Protein AF-A0A7C3A4K3-F1 (afdb_monomer_lite)

Structure (mmCIF, N/CA/C/O backbone):
data_AF-A0A7C3A4K3-F1
#
_entry.id   AF-A0A7C3A4K3-F1
#
loop_
_atom_site.group_PDB
_atom_site.id
_atom_site.type_symbol
_atom_site.label_atom_id
_atom_site.label_alt_id
_atom_site.label_comp_id
_atom_site.label_asym_id
_atom_site.label_entity_id
_atom_site.label_seq_id
_atom_site.pdbx_PDB_ins_code
_atom_site.Cartn_x
_atom_site.Cartn_y
_atom_site.Cartn_z
_atom_site.occupancy
_atom_site.B_iso_or_equiv
_atom_site.auth_seq_id
_atom_site.auth_comp_id
_atom_site.auth_asym_id
_atom_site.auth_atom_id
_atom_site.pdbx_PDB_model_num
ATOM 1 N N . ARG A 1 1 ? 13.911 -16.343 -13.615 1.00 54.09 1 ARG A N 1
ATOM 2 C CA . ARG A 1 1 ? 13.447 -15.087 -14.259 1.00 54.09 1 ARG A CA 1
ATOM 3 C C . ARG A 1 1 ? 12.985 -14.154 -13.150 1.00 54.09 1 ARG A C 1
ATOM 5 O O . ARG A 1 1 ? 12.156 -14.581 -12.363 1.00 54.09 1 ARG A O 1
ATOM 12 N N . GLY A 1 2 ? 13.578 -12.966 -13.044 1.00 80.81 2 GLY A N 1
ATOM 13 C CA . GLY A 1 2 ? 13.246 -11.970 -12.023 1.00 80.81 2 GLY A CA 1
ATOM 14 C C . GLY A 1 2 ? 12.479 -10.788 -12.609 1.00 80.81 2 GLY A C 1
ATOM 15 O O . GLY A 1 2 ? 12.411 -10.621 -13.829 1.00 80.81 2 GLY A O 1
ATOM 16 N N . LEU A 1 3 ? 11.909 -9.981 -11.723 1.00 83.88 3 LEU A N 1
ATOM 17 C CA . LEU A 1 3 ? 11.347 -8.683 -12.071 1.00 83.88 3 LEU A CA 1
ATOM 18 C C . LEU A 1 3 ? 12.479 -7.723 -12.493 1.00 83.88 3 LEU A C 1
ATOM 20 O O . LEU A 1 3 ? 13.584 -7.788 -11.955 1.00 83.88 3 LEU A O 1
ATOM 24 N N . ASN A 1 4 ? 12.220 -6.843 -13.456 1.00 87.38 4 ASN A N 1
ATOM 25 C CA . ASN A 1 4 ? 13.144 -5.825 -13.956 1.00 87.38 4 ASN A CA 1
ATOM 26 C C . ASN A 1 4 ? 12.417 -4.481 -14.136 1.00 87.38 4 ASN A C 1
ATOM 28 O O . ASN A 1 4 ? 11.205 -4.392 -13.967 1.00 87.38 4 ASN A O 1
ATOM 32 N N . SER A 1 5 ? 13.142 -3.419 -14.485 1.00 83.19 5 SER A N 1
ATOM 33 C CA . SER A 1 5 ? 12.560 -2.077 -14.634 1.00 83.19 5 SER A CA 1
ATOM 34 C C . SER A 1 5 ? 11.439 -1.983 -15.675 1.00 83.19 5 SER A C 1
ATOM 36 O O . SER A 1 5 ? 10.596 -1.105 -15.546 1.00 83.19 5 SER A O 1
ATOM 38 N N . GLY A 1 6 ? 11.412 -2.869 -16.674 1.00 87.75 6 GLY A N 1
ATOM 39 C CA . GLY A 1 6 ? 10.381 -2.893 -17.711 1.00 87.75 6 GLY A CA 1
ATOM 40 C C . GLY A 1 6 ? 9.092 -3.612 -17.307 1.00 87.75 6 GLY A C 1
ATOM 41 O O . GLY A 1 6 ? 8.094 -3.476 -18.005 1.00 87.75 6 GLY A O 1
ATOM 42 N N . ASN A 1 7 ? 9.094 -4.380 -16.211 1.00 88.75 7 ASN A N 1
ATOM 43 C CA . ASN A 1 7 ? 7.905 -5.093 -15.724 1.00 88.75 7 ASN A CA 1
ATOM 44 C C . ASN A 1 7 ? 7.561 -4.817 -14.250 1.00 88.75 7 ASN A C 1
ATOM 46 O O . ASN A 1 7 ? 6.495 -5.222 -13.790 1.00 88.75 7 ASN A O 1
ATOM 50 N N . MET A 1 8 ? 8.431 -4.128 -13.508 1.00 88.19 8 MET A N 1
ATOM 51 C CA . MET A 1 8 ? 8.105 -3.612 -12.185 1.00 88.19 8 MET A CA 1
ATOM 52 C C . MET A 1 8 ? 7.353 -2.295 -12.308 1.00 88.19 8 MET A C 1
ATOM 54 O O . MET A 1 8 ? 7.848 -1.348 -12.917 1.00 88.19 8 MET A O 1
ATOM 58 N N . LEU A 1 9 ? 6.236 -2.206 -11.596 1.00 87.38 9 LEU A N 1
ATOM 59 C CA . LEU A 1 9 ? 5.470 -0.977 -11.446 1.00 87.38 9 LEU A CA 1
ATOM 60 C C . LEU A 1 9 ? 6.362 0.179 -10.963 1.00 87.38 9 LEU A C 1
ATOM 62 O O . LEU A 1 9 ? 7.167 0.005 -10.036 1.00 87.38 9 LEU A O 1
ATOM 66 N N . SER A 1 10 ? 6.238 1.359 -11.567 1.00 88.88 10 SER A N 1
ATOM 67 C CA . SER A 1 10 ? 6.946 2.543 -11.087 1.00 88.88 10 SER A CA 1
ATOM 68 C C . SER A 1 10 ? 6.287 3.108 -9.828 1.00 88.88 10 SER A C 1
ATOM 70 O O . SER A 1 10 ? 5.108 2.894 -9.561 1.00 88.88 10 SER A O 1
ATOM 72 N N . VAL A 1 11 ? 7.040 3.894 -9.053 1.00 85.25 11 VAL A N 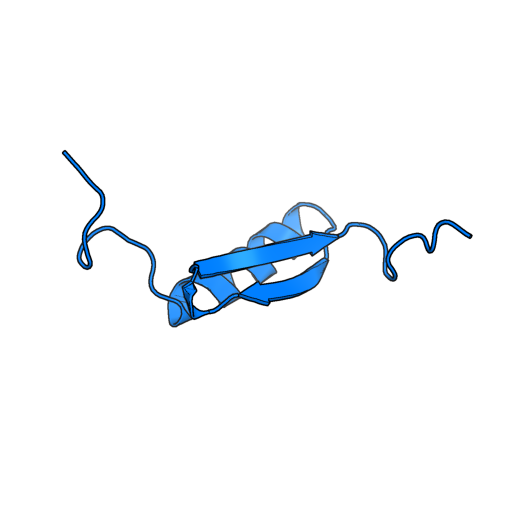1
ATOM 73 C CA . VAL A 1 11 ? 6.497 4.593 -7.872 1.00 85.25 11 VAL A CA 1
ATOM 74 C C . VAL A 1 11 ? 5.364 5.550 -8.266 1.00 85.25 11 VAL A C 1
ATOM 76 O O . VAL A 1 11 ? 4.403 5.706 -7.517 1.00 85.25 11 VAL A O 1
ATOM 79 N N . LYS A 1 12 ? 5.454 6.157 -9.458 1.00 88.56 12 LYS A N 1
ATOM 80 C CA . LYS A 1 12 ? 4.432 7.072 -9.987 1.00 88.56 12 LYS A CA 1
ATOM 81 C C . LYS A 1 12 ? 3.109 6.363 -10.278 1.00 88.56 12 LYS A C 1
ATOM 83 O O . LYS A 1 12 ? 2.063 6.981 -10.153 1.00 88.56 12 LYS A O 1
ATOM 88 N N . GLU A 1 13 ? 3.160 5.086 -10.642 1.00 92.19 13 GLU A N 1
ATOM 89 C CA . GLU A 1 13 ? 1.980 4.253 -10.901 1.00 92.19 13 GLU A CA 1
ATOM 90 C C . GLU A 1 13 ? 1.471 3.564 -9.627 1.00 92.19 13 GLU A C 1
ATOM 92 O O . GLU A 1 13 ? 0.274 3.318 -9.487 1.00 92.19 13 GLU A O 1
ATOM 97 N N . LEU A 1 14 ? 2.370 3.290 -8.677 1.00 93.31 14 LEU A N 1
ATOM 98 C CA . LEU A 1 14 ? 2.065 2.602 -7.424 1.00 93.31 14 LEU A CA 1
ATOM 99 C C . LEU A 1 14 ? 1.055 3.357 -6.558 1.00 93.31 14 LEU A C 1
ATOM 101 O O . LEU A 1 14 ? 0.124 2.741 -6.044 1.00 93.31 14 LEU A O 1
ATOM 105 N N . MET A 1 15 ? 1.238 4.668 -6.385 1.00 93.56 15 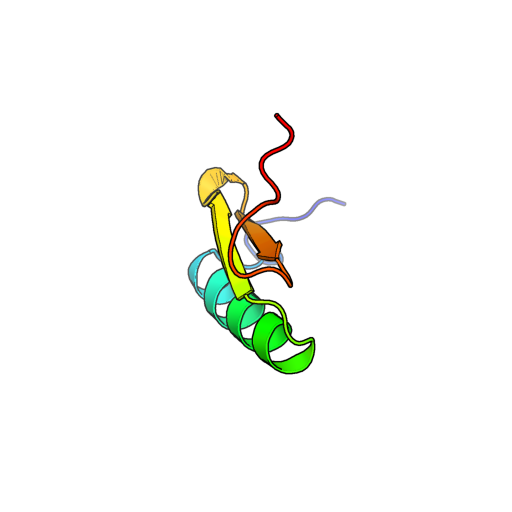MET A N 1
ATOM 106 C CA . MET A 1 15 ? 0.373 5.471 -5.515 1.00 93.56 15 MET A CA 1
ATOM 107 C C . MET A 1 15 ? -1.068 5.574 -6.046 1.00 93.56 15 MET A C 1
ATOM 109 O O . MET A 1 15 ? -1.971 5.184 -5.307 1.00 93.56 15 MET A O 1
ATOM 113 N N . PRO A 1 16 ? -1.312 5.962 -7.317 1.00 95.12 16 PRO A N 1
ATOM 114 C CA . PRO A 1 16 ? -2.665 5.975 -7.878 1.00 95.12 16 PRO A CA 1
ATOM 115 C C . PRO A 1 16 ? -3.347 4.604 -7.835 1.00 95.12 16 PRO A C 1
ATOM 117 O O . PRO A 1 16 ? -4.545 4.506 -7.573 1.00 95.12 16 PRO A O 1
ATOM 120 N N . PHE A 1 17 ? -2.587 3.527 -8.062 1.00 95.12 17 PHE A N 1
ATOM 121 C CA . PHE A 1 17 ? -3.107 2.168 -7.948 1.00 95.12 17 PHE A CA 1
ATOM 122 C C . PHE A 1 17 ? -3.549 1.846 -6.513 1.00 95.12 17 PHE A C 1
ATOM 124 O O . PHE A 1 17 ? -4.650 1.336 -6.304 1.00 95.12 17 PHE A O 1
ATOM 131 N N . ALA A 1 18 ? -2.709 2.162 -5.524 1.00 95.81 18 ALA A N 1
ATOM 132 C CA . ALA A 1 18 ? -2.991 1.911 -4.114 1.00 95.81 18 ALA A CA 1
ATOM 133 C C . ALA A 1 18 ? -4.172 2.746 -3.588 1.00 95.81 18 ALA A C 1
ATOM 135 O O . ALA A 1 18 ? -4.989 2.246 -2.816 1.00 95.81 18 ALA A O 1
ATOM 136 N N . GLU A 1 19 ? -4.293 3.996 -4.030 1.00 95.88 19 GLU A N 1
ATOM 137 C CA . GLU A 1 19 ? -5.447 4.845 -3.728 1.00 95.88 19 GLU A CA 1
ATOM 138 C C . GLU A 1 19 ? -6.722 4.243 -4.318 1.00 95.88 19 GLU A C 1
ATOM 140 O O . GLU A 1 19 ? -7.699 4.038 -3.594 1.00 95.88 19 GLU A O 1
ATOM 145 N N . LYS A 1 20 ? -6.692 3.855 -5.601 1.00 97.81 20 LYS A N 1
ATOM 146 C CA . LYS A 1 20 ? -7.884 3.329 -6.265 1.00 97.81 20 LYS A CA 1
ATOM 147 C C . LYS A 1 20 ? -8.352 2.002 -5.685 1.00 97.81 20 LYS A C 1
ATOM 149 O O . LYS A 1 20 ? -9.552 1.807 -5.498 1.00 97.81 20 LYS A O 1
ATOM 154 N N . ILE A 1 21 ? -7.428 1.087 -5.391 1.00 97.00 21 ILE A N 1
ATOM 155 C CA . ILE A 1 21 ? -7.795 -0.181 -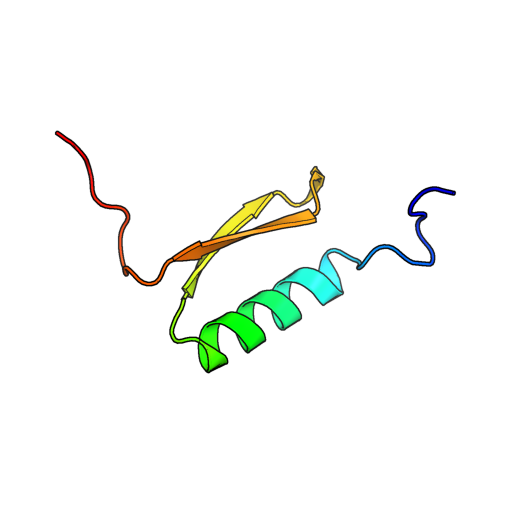4.759 1.00 97.00 21 ILE A CA 1
ATOM 156 C C . ILE A 1 21 ? -8.330 0.060 -3.348 1.00 97.00 21 ILE A C 1
ATOM 158 O O . ILE A 1 21 ? -9.330 -0.552 -2.988 1.00 97.00 21 ILE A O 1
ATOM 162 N N . GLY A 1 22 ? -7.734 0.995 -2.597 1.00 96.56 22 GLY A N 1
ATOM 163 C CA . GLY A 1 22 ? -8.190 1.409 -1.273 1.00 96.56 22 GLY A CA 1
ATOM 164 C C . GLY A 1 22 ? -9.643 1.881 -1.278 1.00 96.56 22 GLY A C 1
ATOM 165 O O . GLY A 1 22 ? -10.449 1.361 -0.507 1.00 96.56 22 GLY A O 1
ATOM 166 N N . GLU A 1 23 ? -10.008 2.777 -2.199 1.00 96.56 23 GLU A N 1
ATOM 167 C CA . GLU A 1 23 ? -11.395 3.231 -2.387 1.00 96.56 23 GLU A CA 1
ATOM 168 C C . GLU A 1 23 ? -12.364 2.063 -2.603 1.00 96.56 23 GLU A C 1
ATOM 170 O O . GLU A 1 23 ? -13.422 2.009 -1.977 1.00 96.56 23 GLU A O 1
ATOM 175 N N . LEU A 1 24 ? -11.995 1.113 -3.468 1.00 97.75 24 LEU A N 1
ATOM 176 C CA . LEU A 1 24 ? -12.850 -0.017 -3.840 1.00 97.75 24 LEU A CA 1
ATOM 177 C C . LEU A 1 24 ? -13.049 -1.025 -2.704 1.00 97.75 24 LEU A C 1
ATOM 179 O O . LEU A 1 24 ? -14.094 -1.670 -2.640 1.00 97.75 24 LEU A O 1
ATOM 183 N N . ILE A 1 25 ? -12.064 -1.172 -1.815 1.00 96.44 25 ILE A N 1
ATOM 184 C CA . ILE A 1 25 ? -12.111 -2.142 -0.708 1.00 96.44 25 ILE A CA 1
ATOM 185 C C . ILE A 1 25 ? -12.431 -1.496 0.649 1.00 96.44 25 ILE A C 1
ATOM 187 O O . ILE A 1 25 ? -12.543 -2.200 1.655 1.00 96.44 25 ILE A O 1
ATOM 191 N N . GLY A 1 26 ? -12.584 -0.168 0.697 1.00 95.12 26 GLY A N 1
ATOM 192 C CA . GLY A 1 26 ? -12.837 0.597 1.920 1.00 95.12 26 GLY A CA 1
ATOM 193 C C . GLY A 1 26 ? -11.617 0.721 2.840 1.00 95.12 26 GLY A C 1
ATOM 194 O O . GLY A 1 26 ? -11.767 0.707 4.060 1.00 95.12 26 GLY A O 1
ATOM 195 N N . TYR A 1 27 ? -10.409 0.784 2.277 1.00 95.81 27 TYR A N 1
ATOM 196 C CA . TYR A 1 27 ? -9.146 0.970 2.997 1.00 95.81 27 TYR A CA 1
ATOM 197 C C . TYR A 1 27 ? -8.501 2.296 2.584 1.00 95.81 27 TYR A C 1
ATOM 199 O O . TYR A 1 27 ? -8.677 2.777 1.470 1.00 95.81 27 TYR A O 1
ATOM 207 N N . LYS A 1 28 ? -7.711 2.882 3.480 1.00 93.88 28 LYS A N 1
ATOM 208 C CA . LYS A 1 28 ? -6.988 4.137 3.263 1.00 93.88 28 LYS A CA 1
ATOM 209 C C . LYS A 1 28 ? -5.490 3.885 3.241 1.00 93.88 28 LYS A C 1
ATOM 211 O O . LYS A 1 28 ? -4.988 3.062 4.006 1.00 93.88 28 LYS A O 1
ATOM 216 N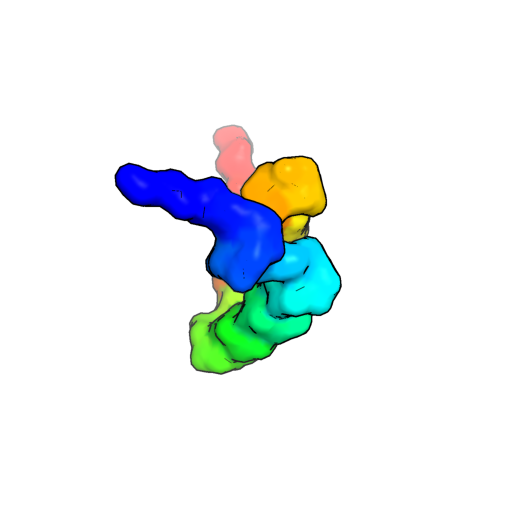 N . VAL A 1 29 ? -4.772 4.616 2.396 1.00 93.38 29 VAL A N 1
ATOM 217 C CA . VAL A 1 29 ? -3.306 4.640 2.426 1.00 93.38 29 VAL A CA 1
ATOM 218 C C . VAL A 1 29 ? -2.857 5.397 3.675 1.00 93.38 29 VAL A C 1
ATOM 220 O O . VAL A 1 29 ? -3.230 6.550 3.867 1.00 93.38 29 VAL A O 1
ATOM 223 N N . ILE A 1 30 ? -2.060 4.749 4.527 1.00 93.44 30 ILE A N 1
ATOM 224 C CA . ILE A 1 30 ? -1.547 5.330 5.783 1.00 93.44 30 ILE A CA 1
ATOM 225 C C . ILE A 1 30 ? -0.016 5.414 5.835 1.00 93.44 30 ILE A C 1
ATOM 227 O O . ILE A 1 30 ? 0.546 5.914 6.805 1.00 93.44 30 ILE A O 1
ATOM 231 N N . GLY A 1 31 ? 0.676 4.927 4.805 1.00 91.50 31 GLY A N 1
ATOM 232 C CA . GLY A 1 31 ? 2.129 5.008 4.708 1.00 91.50 31 GLY A CA 1
ATOM 233 C C . GLY A 1 31 ? 2.660 4.407 3.413 1.00 91.50 31 GLY A C 1
ATOM 234 O O . GLY A 1 31 ? 1.953 3.680 2.716 1.00 91.50 31 GLY A O 1
ATOM 235 N N . SER A 1 32 ? 3.915 4.701 3.084 1.00 93.38 32 SER A N 1
ATOM 236 C CA . SER A 1 32 ? 4.598 4.120 1.929 1.00 93.38 32 SER A CA 1
ATOM 237 C C . SER A 1 32 ? 6.109 4.041 2.147 1.00 93.38 32 SER A C 1
ATOM 239 O O . SER A 1 32 ? 6.689 4.806 2.916 1.00 93.38 32 SER A O 1
ATOM 241 N N . SER A 1 33 ? 6.749 3.101 1.453 1.00 94.00 33 SER A N 1
ATOM 242 C CA . SER A 1 33 ? 8.200 3.038 1.284 1.00 94.00 33 SER A CA 1
ATOM 243 C C . SER A 1 33 ? 8.518 3.109 -0.204 1.00 94.00 33 SER A C 1
ATOM 245 O O . SER A 1 33 ? 8.306 2.148 -0.946 1.00 94.00 33 SER A O 1
ATOM 247 N N . ILE A 1 34 ? 9.045 4.255 -0.640 1.00 88.88 34 ILE A N 1
ATOM 248 C CA . ILE A 1 34 ? 9.388 4.521 -2.045 1.00 88.88 34 ILE A CA 1
ATOM 249 C C . ILE A 1 34 ? 10.511 3.594 -2.517 1.00 88.88 34 ILE A C 1
ATOM 251 O O . ILE A 1 34 ? 10.414 3.005 -3.592 1.00 88.88 34 ILE A O 1
ATOM 255 N N . ALA A 1 35 ? 11.548 3.424 -1.691 1.00 88.19 35 ALA A N 1
ATOM 256 C CA . ALA A 1 35 ? 12.697 2.578 -2.010 1.00 88.19 35 ALA A CA 1
ATOM 257 C C . ALA A 1 35 ? 12.285 1.114 -2.226 1.00 88.19 35 ALA A C 1
ATOM 259 O O . ALA A 1 35 ? 12.811 0.442 -3.110 1.00 88.19 35 ALA A O 1
ATOM 260 N N . SER A 1 36 ? 11.306 0.642 -1.451 1.00 90.50 36 SER A N 1
ATOM 261 C CA . SER A 1 36 ? 10.791 -0.727 -1.533 1.00 90.50 36 SER A CA 1
ATOM 262 C C . SER A 1 36 ? 9.598 -0.884 -2.479 1.00 90.50 36 SER A C 1
ATOM 264 O O . SER A 1 36 ? 9.189 -2.011 -2.729 1.00 90.50 36 SER A O 1
ATOM 266 N N . ARG A 1 37 ? 9.027 0.215 -2.993 1.00 90.94 37 ARG A N 1
ATOM 267 C CA . ARG A 1 37 ? 7.768 0.232 -3.763 1.00 90.94 37 ARG A CA 1
ATOM 268 C C . ARG A 1 37 ? 6.613 -0.468 -3.028 1.00 90.94 37 ARG A C 1
ATOM 270 O O . ARG A 1 37 ? 5.873 -1.249 -3.618 1.00 90.94 37 ARG A O 1
ATOM 277 N N . VAL A 1 38 ? 6.462 -0.177 -1.735 1.00 93.12 38 VAL A N 1
ATOM 278 C CA . VAL A 1 38 ? 5.407 -0.739 -0.869 1.00 93.12 38 VAL A CA 1
ATOM 279 C C . VAL A 1 38 ? 4.496 0.374 -0.358 1.00 93.12 38 VAL A C 1
ATOM 281 O O . VAL A 1 38 ? 4.968 1.466 -0.039 1.00 93.12 38 VAL A O 1
ATOM 284 N N . VAL A 1 39 ? 3.199 0.083 -0.238 1.00 94.69 39 VAL A N 1
ATOM 285 C CA . VAL A 1 39 ? 2.188 0.985 0.331 1.00 94.69 39 VAL A CA 1
ATOM 286 C C . VAL A 1 39 ? 1.456 0.267 1.461 1.00 94.69 39 VAL A C 1
ATOM 288 O O . VAL A 1 39 ? 1.126 -0.911 1.338 1.00 94.69 39 VAL A O 1
ATOM 291 N N . LEU A 1 40 ? 1.218 0.966 2.569 1.00 93.75 40 LEU A N 1
ATOM 292 C CA . LEU A 1 40 ? 0.482 0.454 3.718 1.00 93.75 40 LEU A CA 1
ATOM 293 C C . LEU A 1 40 ? -0.968 0.935 3.653 1.00 93.75 40 LEU A C 1
ATOM 295 O O . LEU A 1 40 ? -1.233 2.138 3.697 1.00 93.75 40 LEU A O 1
ATOM 299 N N . LEU A 1 41 ? -1.892 -0.020 3.577 1.00 94.62 41 LEU A N 1
ATOM 300 C CA . LEU A 1 41 ? -3.332 0.210 3.591 1.00 94.62 41 LEU A CA 1
ATOM 301 C C . LEU A 1 41 ? -3.910 -0.173 4.955 1.00 94.62 41 LEU A C 1
ATOM 303 O O . LEU A 1 41 ? -3.552 -1.201 5.526 1.00 94.62 41 LEU A O 1
ATOM 307 N N . SER A 1 42 ? -4.848 0.624 5.453 1.00 93.00 42 SER A N 1
ATOM 308 C CA . SER A 1 42 ? -5.565 0.361 6.697 1.00 93.00 42 SER A CA 1
ATOM 309 C C . SER A 1 42 ? -7.049 0.637 6.529 1.00 93.00 42 SER A C 1
ATOM 311 O O . SER A 1 42 ? -7.444 1.662 5.981 1.00 93.00 42 SER A O 1
ATOM 313 N N . LYS A 1 43 ? -7.879 -0.267 7.049 1.00 91.69 43 LYS A N 1
ATOM 314 C CA . LYS A 1 43 ? -9.325 -0.043 7.175 1.00 91.69 43 LYS A CA 1
ATOM 315 C C . LYS A 1 43 ? -9.661 0.924 8.315 1.00 91.69 43 LYS A C 1
ATOM 317 O O . LYS A 1 43 ? -10.717 1.544 8.318 1.00 91.69 43 LYS A O 1
ATOM 322 N N . LEU A 1 44 ? -8.766 1.030 9.295 1.00 86.25 44 LEU A N 1
ATOM 323 C CA . LEU A 1 44 ? -8.902 1.916 10.444 1.00 86.25 44 LEU A CA 1
ATOM 324 C C . LEU A 1 44 ? -8.287 3.278 10.129 1.00 86.25 44 LEU A C 1
ATOM 326 O O . LEU A 1 44 ? -7.193 3.344 9.566 1.00 86.25 44 LEU A O 1
ATOM 330 N N . ASP A 1 45 ? -8.940 4.347 10.581 1.00 74.50 45 ASP A N 1
ATOM 331 C CA . ASP A 1 45 ? -8.423 5.716 10.447 1.00 74.50 45 ASP A CA 1
ATOM 332 C C . 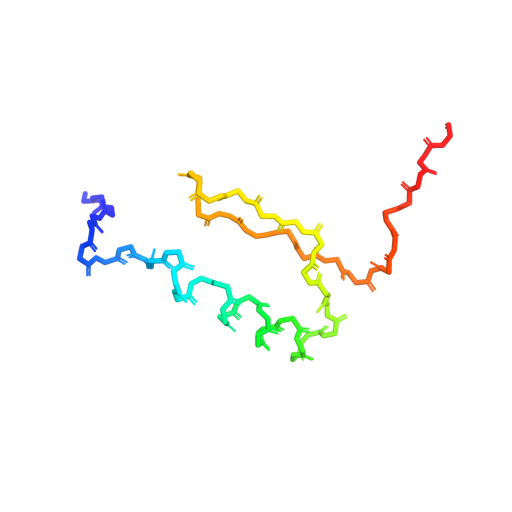ASP A 1 45 ? -7.116 5.943 11.214 1.00 74.50 45 ASP A C 1
ATOM 334 O O . ASP A 1 45 ? -6.337 6.834 10.881 1.00 74.50 45 ASP A O 1
ATOM 338 N N . LYS A 1 46 ? -6.875 5.155 12.268 1.00 67.12 46 LYS A N 1
ATOM 339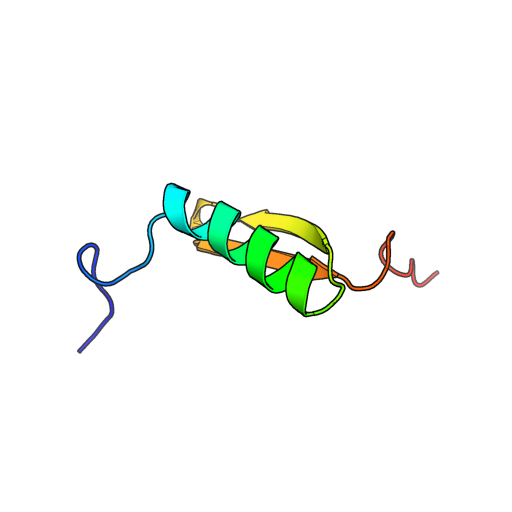 C CA . LYS A 1 46 ? -5.680 5.221 13.111 1.00 67.12 46 LYS A CA 1
ATOM 340 C C . LYS A 1 46 ? -5.273 3.793 13.488 1.00 67.12 46 LYS A C 1
ATOM 342 O O . LYS A 1 46 ? -6.164 2.997 13.797 1.00 67.12 46 LYS A O 1
ATOM 347 N N . PRO A 1 47 ? -3.973 3.449 13.492 1.00 67.12 47 PRO A N 1
ATOM 348 C CA . PRO A 1 47 ? -3.520 2.161 14.003 1.00 67.12 47 PRO A CA 1
ATOM 349 C C . PRO A 1 47 ? -4.001 1.970 15.443 1.00 67.12 47 PRO A C 1
ATOM 351 O O . PRO A 1 47 ? -3.982 2.922 16.231 1.00 67.12 47 PRO A O 1
ATOM 354 N N . VAL A 1 48 ? -4.412 0.752 15.799 1.00 69.75 48 VAL A N 1
ATOM 355 C CA . VAL A 1 48 ? -4.707 0.421 17.197 1.00 69.75 48 VAL A CA 1
ATOM 356 C C . VAL A 1 48 ? -3.396 0.540 17.968 1.00 69.75 48 VAL A C 1
ATOM 358 O O . VAL A 1 48 ? -2.478 -0.252 17.763 1.00 69.75 48 VAL A O 1
ATOM 361 N N . LYS A 1 49 ? -3.282 1.559 18.825 1.00 70.38 49 LYS A N 1
ATOM 362 C CA . LYS A 1 49 ? -2.200 1.620 19.806 1.00 70.38 49 LYS A CA 1
ATOM 363 C C . LYS A 1 49 ? -2.449 0.492 20.799 1.00 70.38 49 LYS A C 1
ATOM 365 O O . LYS A 1 49 ? -3.420 0.551 21.548 1.00 70.38 49 LYS A O 1
ATOM 370 N N . VAL A 1 50 ? -1.612 -0.536 20.764 1.00 70.00 50 VAL A N 1
ATOM 371 C CA . VAL A 1 50 ? -1.577 -1.540 21.828 1.00 70.00 50 VAL A CA 1
ATOM 372 C C . VAL A 1 50 ? -0.782 -0.900 22.964 1.00 70.00 50 VAL A C 1
ATOM 374 O O . VAL A 1 50 ? 0.362 -0.501 22.744 1.00 70.00 50 VAL A O 1
ATOM 377 N N . ALA A 1 51 ? -1.453 -0.660 24.090 1.00 60.12 51 ALA A N 1
ATOM 378 C CA . ALA A 1 51 ? -0.854 -0.101 25.300 1.00 60.12 51 ALA A CA 1
ATOM 379 C C . ALA A 1 51 ? 0.058 -1.122 25.987 1.00 60.12 51 ALA A C 1
ATOM 381 O O . ALA A 1 51 ? -0.249 -2.333 25.883 1.00 60.12 51 ALA A O 1
#

Foldseek 3Di:
DDDDPVRDDALVRLVVVVCVVCVVVQWDFDDDDNVVSDTDIGNDPDPPPDD

pLDDT: mean 87.89, std 10.22, range [54.09, 97.81]

Sequence (51 aa):
RGLNSGNMLSVKELMPFAEKIGELIGYKVIGSSIASRVVLLSKLDKPVKVA

Radius of gyration: 13.35 Å; chains: 1; bounding box: 26×22×43 Å

Secondary structure (DSSP, 8-state):
----TTTSPPHHHHHHHHHHHHHHHT-EEEEEETTTTEEEEESSSS-----